Protein AF-A0A7S0KYW7-F1 (afdb_monomer_lite)

Foldseek 3Di:
DPDPVVVVVVVVVCCCVVVVVLQPDDPAAPPDDPQAAEDLWEAEDDDPPVCPVVCVVVTDPCLSDAPFDKHKDAACDPPDPNHRHIAIGGPDDDDPPDDGGDKYAYKDKDKAPPDDPPDAPQKDWPDWDQDPVRMIITIIGGRPRYTHNVSRHDDDD

pLDDT: mean 78.48, std 18.42, range [32.44, 94.56]

Organism: NCBI:txid221442

Sequence (157 aa):
ENTDSDLSCRAAVLDERIFGAMTASAKVPDGWPAGIKYTNQLLWDQVPADYQFLRARICDSSSVRRPKRLVIRRIKDRKHPCVGEHGLYAGEDIHKGVALLDYAGQVHVATGTDHDFSSSSYLLKLFSHEEEEGQELFVDIDAAQAGNEARFLNDYR

Secondary structure (DSSP, 8-state):
--SHHHHHHHHHHHHHHHHHHHGGG-PPPTTPPTTSEE-SS-EE----GGGTHHHHHH--GGGG---S-EEEEE---TTSTTTTSEEEEESS---TT-------SEEEEEEGGG--TTS-TTEEEEEEEE-TTSPEEEEEEE-SSEE-GGGG-----

InterPro domains:
  IPR046341 SET domain superfamily [G3DSA:2.170.270.10] (37-157)
  IPR046341 SET domain superfamily [SSF82199] (38-154)

Structure (mmCIF, N/CA/C/O backbone):
data_AF-A0A7S0KYW7-F1
#
_entry.id   AF-A0A7S0KYW7-F1
#
loop_
_atom_site.group_PDB
_atom_site.id
_atom_site.type_symbol
_atom_site.label_atom_id
_atom_site.label_alt_id
_atom_site.label_comp_id
_atom_site.label_asym_id
_atom_site.label_entity_id
_atom_site.label_seq_id
_atom_site.pdbx_PDB_ins_code
_atom_site.Cartn_x
_atom_site.Cartn_y
_atom_site.Cartn_z
_atom_site.occupancy
_atom_site.B_iso_or_equiv
_atom_site.auth_seq_id
_atom_site.auth_comp_id
_atom_site.auth_asym_id
_atom_site.auth_atom_id
_atom_site.pdbx_PDB_model_num
ATOM 1 N N . GLU A 1 1 ? 9.200 -13.445 -39.543 1.00 39.56 1 GLU A N 1
ATOM 2 C CA . GLU A 1 1 ? 9.067 -12.162 -38.821 1.00 39.56 1 GLU A CA 1
ATOM 3 C C . GLU A 1 1 ? 7.589 -11.784 -38.809 1.00 39.56 1 GLU A C 1
ATOM 5 O O . GLU A 1 1 ? 7.063 -11.595 -39.895 1.00 39.56 1 GLU A O 1
ATOM 10 N N . ASN A 1 2 ? 6.911 -11.850 -37.648 1.00 40.66 2 ASN A N 1
ATOM 11 C CA . ASN A 1 2 ? 5.568 -11.286 -37.321 1.00 40.66 2 ASN A CA 1
ATOM 12 C C . ASN A 1 2 ? 4.762 -12.077 -36.264 1.00 40.66 2 ASN A C 1
ATOM 14 O O . ASN A 1 2 ? 3.577 -11.818 -36.087 1.00 40.66 2 ASN A O 1
ATOM 18 N N . THR A 1 3 ? 5.352 -13.030 -35.537 1.00 38.69 3 THR A N 1
ATOM 19 C CA . THR A 1 3 ? 4.616 -13.793 -34.506 1.00 38.69 3 THR A CA 1
ATOM 20 C C . THR A 1 3 ? 4.717 -13.209 -33.094 1.00 38.69 3 THR A C 1
ATOM 22 O O . THR A 1 3 ? 3.775 -13.368 -32.325 1.00 38.69 3 THR A O 1
ATOM 25 N N . ASP A 1 4 ? 5.794 -12.492 -32.753 1.00 38.34 4 ASP A N 1
ATOM 26 C CA . ASP A 1 4 ? 5.976 -11.943 -31.393 1.00 38.34 4 ASP A CA 1
ATOM 27 C C . ASP A 1 4 ? 5.157 -10.675 -31.122 1.00 38.34 4 ASP A C 1
ATOM 29 O O . ASP A 1 4 ? 4.664 -10.470 -30.011 1.00 38.34 4 ASP A O 1
ATOM 33 N N . SER A 1 5 ? 4.941 -9.842 -32.143 1.00 41.97 5 SER A N 1
ATOM 34 C CA . SER A 1 5 ? 4.140 -8.620 -32.013 1.00 41.97 5 SER A CA 1
ATOM 35 C C . SER A 1 5 ? 2.659 -8.915 -31.755 1.00 41.97 5 SER A C 1
ATOM 37 O O . SER A 1 5 ? 2.019 -8.182 -31.003 1.00 41.97 5 SER A O 1
ATOM 39 N N . ASP A 1 6 ? 2.132 -10.009 -32.319 1.00 37.88 6 ASP A N 1
ATOM 40 C CA . ASP A 1 6 ? 0.723 -10.412 -32.194 1.00 37.88 6 ASP A CA 1
ATOM 41 C C . ASP A 1 6 ? 0.415 -11.111 -30.850 1.00 37.88 6 ASP A C 1
ATOM 43 O O . ASP A 1 6 ? -0.708 -11.070 -30.345 1.00 37.88 6 ASP A O 1
ATOM 47 N N . LEU A 1 7 ? 1.420 -11.731 -30.219 1.00 41.69 7 LEU A N 1
ATOM 48 C CA . LEU A 1 7 ? 1.289 -12.338 -28.887 1.00 41.69 7 LEU A CA 1
ATOM 49 C C . LEU A 1 7 ? 1.353 -11.290 -27.769 1.00 41.69 7 LEU A C 1
ATOM 51 O O . LEU A 1 7 ? 0.554 -11.351 -26.834 1.00 41.69 7 LEU A O 1
ATOM 55 N N . SER A 1 8 ? 2.246 -10.303 -27.894 1.00 40.66 8 SER A N 1
ATOM 56 C CA . SER A 1 8 ? 2.371 -9.188 -26.945 1.00 40.66 8 SER A CA 1
ATOM 57 C C . SER A 1 8 ? 1.094 -8.339 -26.883 1.00 40.66 8 SER A C 1
ATOM 59 O O . SER A 1 8 ? 0.556 -8.086 -25.802 1.00 40.66 8 SER A O 1
ATOM 61 N N . CYS A 1 9 ? 0.520 -7.985 -28.038 1.00 35.00 9 CYS A N 1
ATOM 62 C CA . CYS A 1 9 ? -0.713 -7.201 -28.071 1.00 35.00 9 CYS A CA 1
ATOM 63 C C . CYS A 1 9 ? -1.932 -8.000 -27.574 1.00 35.00 9 CYS A C 1
ATOM 65 O O . CYS A 1 9 ? -2.808 -7.440 -26.914 1.00 35.00 9 CYS A O 1
ATOM 67 N N . ARG A 1 10 ? -1.975 -9.320 -27.799 1.00 32.44 10 ARG A N 1
ATOM 68 C CA . ARG A 1 10 ? -3.024 -10.196 -27.251 1.00 32.44 10 ARG A CA 1
ATOM 69 C C . ARG A 1 10 ? -2.931 -10.360 -25.737 1.00 32.44 10 ARG A C 1
ATOM 71 O O . ARG A 1 10 ? -3.975 -10.361 -25.087 1.00 32.44 10 ARG A O 1
ATOM 78 N N . ALA A 1 11 ? -1.724 -10.455 -25.179 1.00 37.03 11 ALA A N 1
ATOM 79 C CA . ALA A 1 11 ? -1.512 -10.489 -23.734 1.00 37.03 11 ALA A CA 1
ATOM 80 C C . ALA A 1 11 ? -1.948 -9.171 -23.075 1.00 37.03 11 ALA A C 1
ATOM 82 O O . ALA A 1 11 ? -2.722 -9.210 -22.126 1.00 37.03 11 ALA A O 1
ATOM 83 N N . ALA A 1 12 ? -1.567 -8.020 -23.640 1.00 42.06 12 ALA A N 1
ATOM 84 C CA . ALA A 1 12 ? -1.947 -6.701 -23.123 1.00 42.06 12 ALA A CA 1
ATOM 85 C C . ALA A 1 12 ? -3.470 -6.449 -23.151 1.00 42.06 12 ALA A C 1
ATOM 87 O O . ALA A 1 12 ? -4.038 -5.916 -22.199 1.00 42.06 12 ALA A O 1
ATOM 88 N N . VAL A 1 13 ? -4.156 -6.872 -24.220 1.00 39.09 13 VAL A N 1
ATOM 89 C CA . VAL A 1 13 ? -5.617 -6.711 -24.363 1.00 39.09 13 VAL A CA 1
ATOM 90 C C . VAL A 1 13 ? -6.398 -7.671 -23.454 1.00 39.09 13 VAL A C 1
ATOM 92 O O . VAL A 1 13 ? -7.500 -7.340 -23.004 1.00 39.09 13 VAL A O 1
ATOM 95 N N . LEU A 1 14 ? -5.854 -8.861 -23.177 1.00 38.75 14 LEU A N 1
ATOM 96 C CA . LEU A 1 14 ? -6.411 -9.782 -22.183 1.00 38.75 14 LEU A CA 1
ATOM 97 C C . LEU A 1 14 ? -6.197 -9.254 -20.762 1.00 38.75 14 LEU A C 1
ATOM 99 O O . LEU A 1 14 ? -7.135 -9.320 -19.972 1.00 38.75 14 LEU A O 1
ATOM 103 N N . ASP A 1 15 ? -5.036 -8.659 -20.480 1.00 47.59 15 ASP A N 1
ATOM 104 C CA . ASP A 1 15 ? -4.735 -7.971 -19.223 1.00 47.59 15 ASP A CA 1
ATOM 105 C C . ASP A 1 15 ? -5.785 -6.890 -18.944 1.00 47.59 15 ASP A C 1
ATOM 107 O O . ASP A 1 15 ? -6.540 -6.996 -17.981 1.00 47.59 15 ASP A O 1
ATOM 111 N N . GLU A 1 16 ? -5.953 -5.904 -19.828 1.00 44.03 16 GLU A N 1
ATOM 112 C CA . GLU A 1 16 ? -6.889 -4.800 -19.576 1.00 44.03 16 GLU A CA 1
ATOM 113 C C . GLU A 1 16 ? -8.344 -5.252 -19.400 1.00 44.03 16 GLU A C 1
ATOM 115 O O . GLU A 1 16 ? -9.074 -4.688 -18.583 1.00 44.03 16 GLU A O 1
ATOM 120 N N . ARG A 1 17 ? -8.794 -6.279 -20.133 1.00 41.41 17 ARG A N 1
ATOM 121 C CA . ARG A 1 17 ? -10.175 -6.782 -20.024 1.00 41.41 17 ARG A CA 1
ATOM 122 C C . ARG A 1 17 ? -10.396 -7.647 -18.788 1.00 41.41 17 ARG A C 1
ATOM 124 O O . ARG A 1 17 ? -11.474 -7.576 -18.201 1.00 41.41 17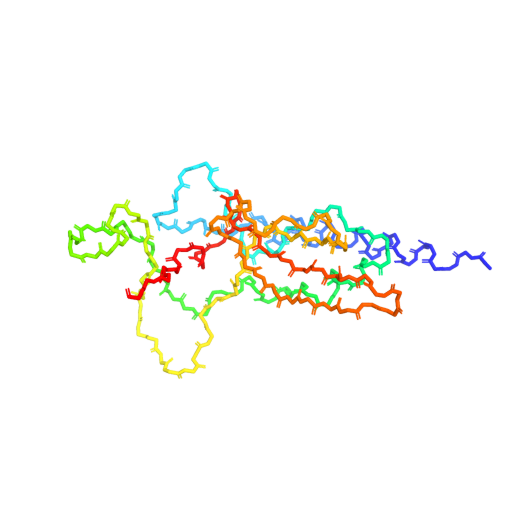 ARG A O 1
ATOM 131 N N . ILE A 1 18 ? -9.411 -8.445 -18.380 1.00 43.38 18 ILE A N 1
ATOM 132 C CA . ILE A 1 18 ? -9.497 -9.288 -17.181 1.00 43.38 18 ILE A CA 1
ATOM 133 C C . ILE A 1 18 ? -9.322 -8.422 -15.925 1.00 43.38 18 ILE A C 1
ATOM 135 O O . ILE A 1 18 ? -10.138 -8.514 -15.006 1.00 43.38 18 ILE A O 1
ATOM 139 N N . PHE A 1 19 ? -8.354 -7.501 -15.916 1.00 41.38 19 PHE A N 1
ATOM 140 C CA . PHE A 1 19 ? -8.167 -6.523 -14.841 1.00 41.38 19 PHE A CA 1
ATOM 141 C C . PHE A 1 19 ? -9.329 -5.519 -14.775 1.00 41.38 19 PHE A C 1
ATOM 143 O O . PHE A 1 19 ? -9.865 -5.261 -13.696 1.00 41.38 19 PHE A O 1
ATOM 150 N N . GLY A 1 20 ? -9.830 -5.036 -15.914 1.00 39.81 20 GLY A N 1
ATOM 151 C CA . GLY A 1 20 ? -11.014 -4.171 -15.992 1.00 39.81 20 GLY A CA 1
ATOM 152 C C . GLY A 1 20 ? -12.314 -4.843 -15.527 1.00 39.81 20 GLY A C 1
ATOM 153 O O . GLY A 1 20 ? -13.190 -4.175 -14.983 1.00 39.81 20 GLY A O 1
ATOM 154 N N . ALA A 1 21 ? -12.440 -6.166 -15.672 1.00 39.00 21 ALA A N 1
ATOM 155 C CA . ALA A 1 21 ? -13.595 -6.918 -15.175 1.00 39.00 21 ALA A CA 1
ATOM 156 C C . ALA A 1 21 ? -13.469 -7.296 -13.685 1.00 39.00 21 ALA A C 1
ATOM 158 O O . ALA A 1 21 ? -14.471 -7.311 -12.971 1.00 39.00 21 ALA A O 1
ATOM 159 N N . MET A 1 22 ? -12.255 -7.568 -13.185 1.00 43.62 22 MET A N 1
ATOM 160 C CA . MET A 1 22 ? -12.017 -7.912 -11.772 1.00 43.62 22 MET A CA 1
ATOM 161 C C . MET A 1 22 ? -11.960 -6.701 -10.828 1.00 43.62 22 MET A C 1
ATOM 163 O O . MET A 1 22 ? -12.167 -6.851 -9.624 1.00 43.62 22 MET A O 1
ATOM 167 N N . THR A 1 23 ? -11.746 -5.494 -11.355 1.00 45.91 23 THR A N 1
ATOM 168 C CA . THR A 1 23 ? -11.804 -4.229 -10.594 1.00 45.91 23 THR A CA 1
ATOM 169 C C . THR A 1 23 ? -13.225 -3.826 -10.175 1.00 45.91 23 THR A C 1
ATOM 171 O O . THR A 1 23 ? -13.390 -2.969 -9.308 1.00 45.91 23 THR A O 1
ATOM 174 N N . ALA A 1 24 ? -14.266 -4.447 -10.739 1.00 45.81 24 ALA A N 1
ATOM 175 C CA . ALA A 1 24 ? -15.615 -3.882 -10.745 1.00 45.81 24 ALA A CA 1
ATOM 176 C C . ALA A 1 24 ? -16.426 -3.979 -9.433 1.00 45.81 24 ALA A C 1
ATOM 178 O O . ALA A 1 24 ? -17.515 -3.412 -9.382 1.00 45.81 24 ALA A O 1
ATOM 179 N N . SER A 1 25 ? -15.972 -4.648 -8.361 1.00 52.53 25 SER A N 1
ATOM 180 C CA . SER A 1 25 ? -16.781 -4.689 -7.123 1.00 52.53 25 SER A CA 1
ATOM 181 C C . SER A 1 25 ? -16.011 -5.007 -5.834 1.00 52.53 25 SER A C 1
ATOM 183 O O . SER A 1 25 ? -16.485 -5.772 -4.988 1.00 52.53 25 SER A O 1
ATOM 185 N N . ALA A 1 26 ? -14.836 -4.416 -5.618 1.00 63.84 26 ALA A N 1
ATOM 186 C CA . ALA A 1 26 ? -14.261 -4.453 -4.276 1.00 63.84 26 ALA A CA 1
ATOM 187 C C . ALA A 1 26 ? -15.009 -3.439 -3.391 1.00 63.84 26 ALA A C 1
ATOM 189 O O . ALA A 1 26 ? -14.875 -2.229 -3.571 1.00 63.84 26 ALA A O 1
ATOM 190 N N . LYS A 1 27 ? -15.830 -3.925 -2.447 1.00 77.81 27 LYS A N 1
ATOM 191 C CA . LYS A 1 27 ? -16.548 -3.056 -1.502 1.00 77.81 27 LYS A CA 1
ATOM 192 C C . LYS A 1 27 ? -15.532 -2.201 -0.739 1.00 77.81 27 LYS A C 1
ATOM 194 O O . LYS A 1 27 ? -14.654 -2.743 -0.058 1.00 77.81 27 LYS A O 1
ATOM 199 N N . VAL A 1 28 ? -15.675 -0.881 -0.853 1.00 86.50 28 VAL A N 1
ATOM 200 C CA . VAL A 1 28 ? -14.854 0.077 -0.107 1.00 86.50 28 VAL A CA 1
ATOM 201 C C . VAL A 1 28 ? -15.044 -0.184 1.395 1.00 86.50 28 VAL A C 1
ATOM 203 O O . VAL A 1 28 ? -16.190 -0.318 1.837 1.00 86.50 28 VAL A O 1
ATOM 206 N N . PRO A 1 29 ? -13.960 -0.322 2.177 1.00 88.00 29 PRO A N 1
ATOM 207 C CA . PRO A 1 29 ? -14.052 -0.569 3.610 1.00 88.00 29 PRO A CA 1
ATOM 208 C C . PRO A 1 29 ? -14.682 0.608 4.359 1.00 88.00 29 PRO A C 1
ATOM 210 O O . PRO A 1 29 ? -14.517 1.770 3.984 1.00 88.00 29 PRO A O 1
ATOM 213 N N . ASP A 1 30 ? -15.342 0.310 5.475 1.00 88.75 30 ASP A N 1
ATOM 214 C CA . ASP A 1 30 ? -15.813 1.350 6.385 1.00 88.75 30 ASP A CA 1
ATOM 215 C C . ASP A 1 30 ? -14.614 2.122 6.963 1.00 88.75 30 ASP A C 1
ATOM 217 O O . ASP A 1 30 ? -13.593 1.535 7.329 1.00 88.75 30 ASP A O 1
ATOM 221 N N . GLY A 1 31 ? -14.739 3.448 7.054 1.00 88.38 31 GLY A N 1
ATOM 222 C CA . GLY A 1 31 ? -13.658 4.321 7.524 1.00 88.38 31 GLY A CA 1
ATOM 223 C C . GLY A 1 31 ? -12.627 4.693 6.453 1.00 88.38 31 GLY A C 1
ATOM 224 O O . GLY A 1 31 ? -11.655 5.374 6.776 1.00 88.38 31 GLY A O 1
ATOM 225 N N . TRP A 1 32 ? -12.836 4.293 5.194 1.00 92.56 32 TRP A N 1
ATOM 226 C CA . TRP A 1 32 ? -12.016 4.756 4.078 1.00 92.56 32 TRP A CA 1
ATOM 227 C C . TRP A 1 32 ? -12.177 6.277 3.858 1.00 92.56 32 TRP A C 1
ATOM 229 O O . TRP A 1 32 ? -13.309 6.771 3.816 1.00 92.56 32 TRP A O 1
ATOM 239 N N . PRO A 1 33 ? -11.080 7.042 3.722 1.00 90.69 33 PRO A N 1
ATOM 240 C CA . PRO A 1 33 ? -11.126 8.486 3.518 1.00 90.69 33 PRO A CA 1
ATOM 241 C C . PRO A 1 33 ? -11.700 8.865 2.147 1.00 90.69 33 PRO A C 1
ATOM 243 O O . PRO A 1 33 ? -11.472 8.198 1.138 1.00 90.69 33 PRO A O 1
ATOM 246 N N . ALA A 1 34 ? -12.419 9.987 2.105 1.00 89.75 34 ALA A N 1
ATOM 247 C CA . ALA A 1 34 ? -12.898 10.559 0.852 1.00 89.75 34 ALA A CA 1
ATOM 248 C C . ALA A 1 34 ? -11.726 11.058 -0.012 1.00 89.75 34 ALA A C 1
ATOM 250 O O . ALA A 1 34 ? -10.735 11.562 0.511 1.00 89.75 34 ALA A O 1
ATOM 251 N N . GLY A 1 35 ? -11.862 10.947 -1.335 1.00 89.25 35 GLY A N 1
ATOM 252 C CA . GLY A 1 35 ? -10.880 11.456 -2.300 1.00 89.25 35 GLY A CA 1
ATOM 253 C C . GLY A 1 35 ? -9.722 10.510 -2.628 1.00 89.25 35 GLY A C 1
ATOM 254 O O . GLY A 1 35 ? -8.992 10.791 -3.568 1.00 89.25 35 GLY A O 1
ATOM 255 N N . ILE A 1 36 ? -9.584 9.380 -1.927 1.00 91.88 36 ILE A N 1
ATOM 256 C CA . ILE A 1 36 ? -8.572 8.355 -2.228 1.00 91.88 36 ILE A CA 1
ATOM 257 C C . ILE A 1 36 ? -9.259 7.171 -2.907 1.00 91.88 36 ILE A C 1
ATOM 259 O O . ILE A 1 36 ? -10.268 6.657 -2.412 1.00 91.88 36 ILE A O 1
ATOM 263 N N . LYS A 1 37 ? -8.717 6.704 -4.034 1.00 92.75 37 LYS A N 1
ATOM 264 C CA . LYS A 1 37 ? -9.270 5.559 -4.763 1.00 92.75 37 LYS A CA 1
ATOM 265 C C . LYS A 1 37 ? -8.968 4.259 -4.018 1.00 92.75 37 LYS A C 1
ATOM 267 O O . LYS A 1 37 ? -7.818 3.930 -3.754 1.00 92.75 37 LYS A O 1
ATOM 272 N N . TYR A 1 38 ? -10.003 3.485 -3.723 1.00 90.94 38 TYR A N 1
ATOM 273 C CA . TYR A 1 38 ? -9.820 2.148 -3.173 1.00 90.94 38 TYR A CA 1
ATOM 274 C C . TYR A 1 38 ? -9.452 1.138 -4.276 1.00 90.94 38 TYR A C 1
ATOM 276 O O . TYR A 1 38 ? -10.124 1.083 -5.307 1.00 90.94 38 TYR A O 1
ATOM 284 N N . THR A 1 39 ? -8.412 0.328 -4.066 1.00 87.69 39 THR A N 1
ATOM 285 C CA . THR A 1 39 ? -7.992 -0.773 -4.953 1.00 87.69 39 THR A CA 1
ATOM 286 C C . THR A 1 39 ? -7.205 -1.829 -4.175 1.00 87.69 39 THR A C 1
ATOM 288 O O . THR A 1 39 ? -6.352 -1.472 -3.378 1.00 87.69 39 THR A O 1
ATOM 291 N N . ASN A 1 40 ? -7.442 -3.122 -4.432 1.00 86.06 40 ASN A N 1
ATOM 292 C CA . ASN A 1 40 ? -6.582 -4.228 -3.955 1.00 86.06 40 ASN A CA 1
ATOM 293 C C . ASN A 1 40 ? -5.606 -4.725 -5.025 1.00 86.06 40 ASN A C 1
ATOM 295 O O . ASN A 1 40 ? -5.030 -5.799 -4.899 1.00 86.06 40 ASN A O 1
ATOM 299 N N . GLN A 1 41 ? -5.491 -3.985 -6.119 1.00 85.00 41 GLN A N 1
ATOM 300 C CA . GLN A 1 41 ? -4.626 -4.321 -7.234 1.00 85.00 41 GLN A CA 1
ATOM 301 C C . GLN A 1 41 ? -3.570 -3.245 -7.401 1.00 85.00 41 GLN A C 1
ATOM 303 O O . GLN A 1 41 ? -3.821 -2.066 -7.128 1.00 85.00 41 GLN A O 1
ATOM 308 N N . LEU A 1 42 ? -2.420 -3.682 -7.900 1.00 88.12 42 LEU A N 1
ATOM 309 C CA . LEU A 1 42 ? -1.361 -2.814 -8.376 1.00 88.12 42 LEU A CA 1
ATOM 310 C C . LEU A 1 42 ? -1.838 -2.054 -9.615 1.00 88.12 42 LEU A C 1
ATOM 312 O O . LEU A 1 42 ? -2.330 -2.651 -10.574 1.00 88.12 42 LEU A O 1
ATOM 316 N N . LEU A 1 43 ? -1.710 -0.733 -9.578 1.00 88.19 43 LEU A N 1
ATOM 317 C CA . LEU A 1 43 ? -2.049 0.155 -10.681 1.00 88.19 43 LEU A CA 1
ATOM 318 C C . LEU A 1 43 ? -0.758 0.555 -11.380 1.00 88.19 43 LEU A C 1
ATOM 320 O O . LEU A 1 43 ? 0.026 1.317 -10.837 1.00 88.19 43 LEU A O 1
ATOM 324 N N . TRP A 1 44 ? -0.519 0.026 -12.569 1.00 87.31 44 TRP A N 1
ATOM 325 C CA . TRP A 1 44 ? 0.732 0.269 -13.276 1.00 87.31 44 TRP A CA 1
ATOM 326 C C . TRP A 1 44 ? 0.669 1.543 -14.109 1.00 87.31 44 TRP A C 1
ATOM 328 O O . TRP A 1 44 ? -0.205 1.667 -14.971 1.00 87.31 44 TRP A O 1
ATOM 338 N N . ASP A 1 45 ? 1.641 2.430 -13.909 1.00 81.25 45 ASP A N 1
ATOM 339 C CA . ASP A 1 45 ? 1.873 3.572 -14.791 1.00 81.25 45 ASP A CA 1
ATOM 340 C C . ASP A 1 45 ? 2.585 3.137 -16.086 1.00 81.25 45 ASP A C 1
ATOM 342 O O . ASP A 1 45 ? 2.658 1.945 -16.425 1.00 81.25 45 ASP A O 1
ATOM 346 N N . GLN A 1 46 ? 3.085 4.106 -16.856 1.00 81.06 46 GLN A N 1
ATOM 347 C CA . GLN A 1 46 ? 3.949 3.816 -17.994 1.00 81.06 46 GLN A CA 1
ATOM 348 C C . GLN A 1 46 ? 5.230 3.142 -17.499 1.00 81.06 46 GLN A C 1
ATOM 350 O O . GLN A 1 46 ? 6.016 3.731 -16.767 1.00 81.06 46 GLN A O 1
ATOM 355 N N . VAL A 1 47 ? 5.410 1.888 -17.906 1.00 83.25 47 VAL A N 1
ATOM 356 C CA . VAL A 1 47 ? 6.611 1.100 -17.626 1.00 83.25 47 VAL A CA 1
ATOM 357 C C . VAL A 1 47 ? 7.487 1.140 -18.879 1.00 83.25 47 VAL A C 1
ATOM 359 O O . VAL A 1 47 ? 6.946 0.907 -19.970 1.00 83.25 47 VAL A O 1
ATOM 362 N N . PRO A 1 48 ? 8.802 1.414 -18.769 1.00 84.56 48 PRO A N 1
ATOM 363 C CA . PRO A 1 48 ? 9.696 1.352 -19.920 1.00 84.56 48 PRO A CA 1
ATOM 364 C C . PRO A 1 48 ? 9.630 -0.021 -20.603 1.00 84.56 48 PRO A C 1
ATOM 366 O O . PRO A 1 48 ? 9.356 -1.035 -19.956 1.00 84.56 48 PRO A O 1
ATOM 369 N N . ALA A 1 49 ? 9.845 -0.051 -21.921 1.00 84.81 49 ALA A N 1
ATOM 370 C CA . ALA A 1 49 ? 9.626 -1.243 -22.745 1.00 84.81 49 ALA A CA 1
ATOM 371 C C . ALA A 1 49 ? 10.377 -2.475 -22.214 1.00 84.81 49 ALA A C 1
ATOM 373 O O . ALA A 1 49 ? 9.794 -3.557 -22.116 1.00 84.81 49 ALA A O 1
ATOM 374 N N . ASP A 1 50 ? 11.618 -2.272 -21.778 1.00 86.56 50 ASP A N 1
ATOM 375 C CA . ASP A 1 50 ? 12.503 -3.335 -21.306 1.00 86.56 50 ASP A CA 1
ATOM 376 C C . ASP A 1 50 ? 12.035 -3.959 -19.981 1.00 86.56 50 ASP A C 1
ATOM 378 O O . ASP A 1 50 ? 12.351 -5.112 -19.698 1.00 86.56 50 ASP A O 1
ATOM 382 N N . TYR A 1 51 ? 11.180 -3.267 -19.217 1.00 86.50 51 TYR A N 1
ATOM 383 C CA . TYR A 1 51 ? 10.659 -3.734 -17.926 1.00 86.50 51 TYR A CA 1
ATOM 384 C C . TYR A 1 51 ? 9.189 -4.148 -17.954 1.00 86.50 51 TYR A C 1
ATOM 386 O O . TYR A 1 51 ? 8.608 -4.447 -16.907 1.00 86.50 51 TYR A O 1
ATOM 394 N N . GLN A 1 52 ? 8.552 -4.223 -19.126 1.00 84.69 52 GLN A N 1
ATOM 395 C CA . GLN A 1 52 ? 7.144 -4.633 -19.210 1.00 84.69 52 GLN A CA 1
ATOM 396 C C . GLN A 1 52 ? 6.891 -6.033 -18.629 1.00 84.69 52 GLN A C 1
ATOM 398 O O . GLN A 1 52 ? 5.801 -6.299 -18.117 1.00 84.69 52 GLN A O 1
ATOM 403 N N . PHE A 1 53 ? 7.901 -6.911 -18.628 1.00 84.50 53 PHE A N 1
ATOM 404 C CA . PHE A 1 53 ? 7.814 -8.247 -18.031 1.00 84.50 53 PHE A CA 1
ATOM 405 C C . PHE A 1 53 ? 7.515 -8.225 -16.521 1.00 84.50 53 PHE A C 1
ATOM 407 O O . PHE A 1 53 ? 6.977 -9.203 -15.994 1.00 84.50 53 PHE A O 1
ATOM 414 N N . LEU A 1 54 ? 7.822 -7.124 -15.820 1.00 84.75 54 LEU A N 1
ATOM 415 C CA . LEU A 1 54 ? 7.538 -6.968 -14.392 1.00 84.75 54 LEU A CA 1
ATOM 416 C C . LEU A 1 54 ? 6.041 -7.051 -14.096 1.00 84.75 54 LEU A C 1
ATOM 418 O O . LEU A 1 54 ? 5.657 -7.616 -13.071 1.00 84.75 54 LEU A O 1
ATOM 422 N N . ARG A 1 55 ? 5.186 -6.584 -15.015 1.00 82.06 55 ARG A N 1
ATOM 423 C CA . ARG A 1 55 ? 3.726 -6.660 -14.861 1.00 82.06 55 ARG A CA 1
ATOM 424 C C . ARG A 1 55 ? 3.258 -8.097 -14.655 1.00 82.06 55 ARG A C 1
ATOM 426 O O . ARG A 1 55 ? 2.522 -8.373 -13.714 1.00 82.06 55 ARG A O 1
ATOM 433 N N . ALA A 1 56 ? 3.770 -9.027 -15.457 1.00 76.81 56 ALA A N 1
ATOM 434 C CA . ALA A 1 56 ? 3.413 -10.442 -15.368 1.00 76.81 56 ALA A CA 1
ATOM 435 C C . ALA A 1 56 ? 3.988 -11.148 -14.126 1.00 76.81 56 ALA A C 1
ATOM 437 O O . ALA A 1 56 ? 3.495 -12.202 -13.733 1.00 76.81 56 ALA A O 1
ATOM 438 N N . ARG A 1 57 ? 5.056 -10.607 -13.526 1.00 78.38 57 ARG A N 1
ATOM 439 C CA . ARG A 1 57 ? 5.748 -11.217 -12.378 1.00 78.38 57 ARG A CA 1
ATOM 440 C C . ARG A 1 57 ? 5.249 -10.715 -11.031 1.00 78.38 57 ARG A C 1
ATOM 442 O O . ARG A 1 57 ? 5.280 -11.475 -10.070 1.00 78.38 57 ARG A O 1
ATOM 449 N N . ILE A 1 58 ? 4.837 -9.453 -10.965 1.00 76.31 58 ILE A N 1
ATOM 450 C CA . ILE A 1 58 ? 4.486 -8.769 -9.714 1.00 76.31 58 ILE A CA 1
ATOM 451 C C . ILE A 1 58 ? 2.962 -8.692 -9.544 1.00 76.31 58 ILE A C 1
ATOM 453 O O . ILE A 1 58 ? 2.466 -8.523 -8.433 1.00 76.31 58 ILE A O 1
ATOM 457 N N . CYS A 1 59 ? 2.188 -8.870 -10.617 1.00 67.62 59 CYS A N 1
ATOM 458 C CA . CYS A 1 59 ? 0.739 -8.908 -10.507 1.00 67.62 59 CYS A CA 1
ATOM 459 C C . CYS A 1 59 ? 0.241 -10.303 -10.105 1.00 67.62 59 CYS A C 1
ATOM 461 O O . CYS A 1 59 ? 0.198 -11.219 -10.925 1.00 67.62 59 CYS A O 1
ATOM 463 N N . ASP A 1 60 ? -0.178 -10.459 -8.847 1.00 63.69 60 ASP A N 1
ATOM 464 C CA . ASP A 1 60 ? -0.942 -11.627 -8.415 1.00 63.69 60 ASP A CA 1
ATOM 465 C C . ASP A 1 60 ? -2.445 -11.312 -8.402 1.00 63.69 60 ASP A C 1
ATOM 467 O O . ASP A 1 60 ? -2.952 -10.489 -7.639 1.00 63.69 60 ASP A O 1
ATOM 471 N N . SER A 1 61 ? -3.196 -12.027 -9.240 1.00 57.59 61 SER A N 1
ATOM 472 C CA . SER A 1 61 ? -4.666 -11.991 -9.244 1.00 57.59 61 SER A CA 1
ATOM 473 C C . SER A 1 61 ? -5.287 -12.385 -7.890 1.00 57.59 61 SER A C 1
ATOM 475 O O . SER A 1 61 ? -6.435 -12.036 -7.599 1.00 57.59 61 SER A O 1
ATOM 477 N N . SER A 1 62 ? -4.540 -13.101 -7.044 1.00 58.88 62 SER A N 1
ATOM 478 C CA . SER A 1 62 ? -4.950 -13.521 -5.709 1.00 58.88 62 SER A CA 1
ATOM 479 C C . SER A 1 62 ? -4.819 -12.426 -4.642 1.00 58.88 62 SER A C 1
ATOM 481 O O . SER A 1 62 ? -5.524 -12.523 -3.637 1.00 58.88 62 SER A O 1
ATOM 483 N N . SER A 1 63 ? 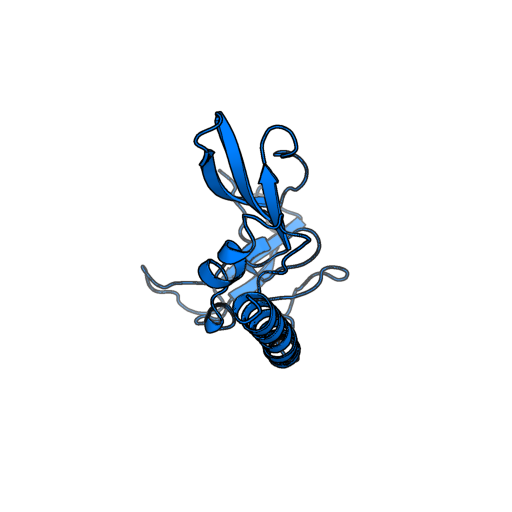-4.074 -11.337 -4.894 1.00 59.16 63 SER A N 1
ATOM 484 C CA . SER A 1 63 ? -3.948 -10.165 -3.997 1.00 59.16 63 SER A CA 1
ATOM 485 C C . SER A 1 63 ? -5.281 -9.462 -3.705 1.00 59.16 63 SER A C 1
ATOM 487 O O . SER A 1 63 ? -5.418 -8.698 -2.753 1.00 59.16 63 SER A O 1
ATOM 489 N N . VAL A 1 64 ? -6.324 -9.774 -4.479 1.00 59.94 64 VAL A N 1
ATOM 490 C CA . VAL A 1 64 ? -7.709 -9.345 -4.227 1.00 59.94 64 VAL A CA 1
ATOM 491 C C . VAL A 1 64 ? -8.303 -10.019 -2.974 1.00 59.94 64 VAL A C 1
ATOM 493 O O . VAL A 1 64 ? -9.307 -9.550 -2.425 1.00 59.94 64 VAL A O 1
ATOM 496 N N . ARG A 1 65 ? -7.723 -11.130 -2.504 1.00 64.31 65 ARG A N 1
ATOM 497 C CA . ARG A 1 65 ? -8.242 -11.900 -1.370 1.00 64.31 65 ARG A CA 1
ATOM 498 C C . ARG A 1 65 ? -7.963 -11.165 -0.065 1.00 64.31 65 ARG A C 1
ATOM 500 O O . ARG A 1 65 ? -6.822 -10.905 0.289 1.00 64.31 65 ARG A O 1
ATOM 507 N N . ARG A 1 66 ? -9.029 -10.922 0.700 1.00 69.75 66 ARG A N 1
ATOM 508 C CA . ARG A 1 66 ? -8.947 -10.462 2.090 1.00 69.75 66 ARG A CA 1
ATOM 509 C C . ARG A 1 66 ? -9.110 -11.663 3.018 1.00 69.75 66 ARG A C 1
ATOM 511 O O . ARG A 1 66 ? -10.246 -12.051 3.295 1.00 69.75 66 ARG A O 1
ATOM 518 N N . PRO A 1 67 ? -8.018 -12.295 3.480 1.00 68.19 67 PRO A N 1
ATOM 519 C CA . PRO A 1 67 ? -8.121 -13.476 4.331 1.00 68.19 67 PRO A CA 1
ATOM 520 C C . PRO A 1 67 ? -8.652 -13.143 5.728 1.00 68.19 67 PRO A C 1
ATOM 522 O O . PRO A 1 67 ? -9.109 -14.053 6.424 1.00 68.19 67 PRO A O 1
ATOM 525 N N . LYS A 1 68 ? -8.562 -11.871 6.148 1.00 80.38 68 LYS A N 1
ATOM 526 C CA . LYS A 1 68 ? -8.909 -11.415 7.494 1.00 80.38 68 LYS A CA 1
ATOM 527 C C . LYS A 1 68 ? -9.713 -10.126 7.512 1.00 80.38 68 LYS A C 1
ATOM 529 O O . LYS A 1 68 ? -9.575 -9.264 6.644 1.00 80.38 68 LYS A O 1
ATOM 534 N N . ARG A 1 69 ? -10.550 -9.988 8.541 1.00 84.94 69 ARG A N 1
ATOM 535 C CA . ARG A 1 69 ? -11.317 -8.766 8.803 1.00 84.94 69 ARG A CA 1
ATOM 536 C C . ARG A 1 69 ? -10.431 -7.728 9.481 1.00 84.94 69 ARG A C 1
ATOM 538 O O . ARG A 1 69 ? -10.002 -7.911 10.618 1.00 84.94 69 ARG A O 1
ATOM 545 N N . LEU A 1 70 ? -10.218 -6.612 8.795 1.00 90.38 70 LEU A N 1
ATOM 546 C CA . LEU A 1 70 ? -9.495 -5.447 9.297 1.00 90.38 70 LEU A CA 1
ATOM 547 C C . LEU A 1 70 ? -10.436 -4.241 9.330 1.00 90.38 70 LEU A C 1
ATOM 549 O O . LEU A 1 70 ? -11.394 -4.167 8.559 1.00 90.38 70 LEU A O 1
ATOM 553 N N . VAL A 1 71 ? -10.197 -3.316 10.256 1.00 92.81 71 VAL A N 1
ATOM 554 C CA . VAL A 1 71 ? -11.049 -2.145 10.485 1.00 92.81 71 VAL A CA 1
ATOM 555 C C . VAL A 1 71 ? -10.191 -0.893 10.491 1.00 92.81 71 VAL A C 1
ATOM 557 O O . VAL A 1 71 ? -9.234 -0.796 11.258 1.00 92.81 71 VAL A O 1
ATOM 560 N N . ILE A 1 72 ? -10.570 0.091 9.680 1.00 94.38 72 ILE A N 1
ATOM 561 C CA . ILE A 1 72 ? -9.922 1.401 9.663 1.00 94.38 72 ILE A CA 1
ATOM 562 C C . ILE A 1 72 ? -10.592 2.278 10.718 1.00 94.38 72 ILE A C 1
ATOM 564 O O . ILE A 1 72 ? -11.820 2.396 10.764 1.00 94.38 72 ILE A O 1
ATOM 568 N N . ARG A 1 73 ? -9.800 2.897 11.595 1.00 94.19 73 ARG A N 1
ATOM 569 C CA . ARG A 1 73 ? -10.315 3.817 12.618 1.00 94.19 73 ARG A CA 1
ATOM 570 C C . ARG A 1 73 ? -9.414 5.024 12.759 1.00 94.19 73 ARG A C 1
ATOM 572 O O . ARG A 1 73 ? -8.198 4.915 12.663 1.00 94.19 73 ARG A O 1
ATOM 579 N N . ARG A 1 74 ? -10.014 6.172 13.065 1.00 93.88 74 ARG A N 1
ATOM 580 C CA . ARG A 1 74 ? -9.254 7.367 13.423 1.00 93.88 74 ARG A CA 1
ATOM 581 C C . ARG A 1 74 ? -8.659 7.219 14.820 1.00 93.88 74 ARG A C 1
ATOM 583 O O . ARG A 1 74 ? -9.378 6.876 15.763 1.00 93.88 74 ARG A O 1
ATOM 590 N N . ILE A 1 75 ? -7.374 7.511 14.952 1.00 94.12 75 ILE A N 1
ATOM 591 C CA . ILE A 1 75 ? -6.628 7.414 16.203 1.00 94.12 75 ILE A CA 1
ATOM 592 C C . ILE A 1 75 ? -6.987 8.619 17.071 1.00 94.12 75 ILE A C 1
ATOM 594 O O . ILE A 1 75 ? -6.757 9.767 16.695 1.00 94.12 75 ILE A O 1
ATOM 598 N N . LYS A 1 76 ? -7.596 8.357 18.231 1.00 94.56 76 LYS A N 1
ATOM 599 C CA . LYS A 1 76 ? -8.061 9.395 19.170 1.00 94.56 76 LYS A CA 1
ATOM 600 C C . LYS A 1 76 ? -7.212 9.502 20.432 1.00 94.56 76 LYS A C 1
ATOM 602 O O . LYS A 1 76 ? -7.345 10.479 21.164 1.00 94.56 76 LYS A O 1
ATOM 607 N N . ASP A 1 77 ? -6.390 8.493 20.711 1.00 93.75 77 ASP A N 1
ATOM 608 C CA . ASP A 1 77 ? -5.529 8.511 21.886 1.00 93.75 77 ASP A CA 1
ATOM 609 C C . ASP A 1 77 ? -4.459 9.589 21.714 1.00 93.75 77 ASP A C 1
ATOM 611 O O . ASP A 1 77 ? -3.648 9.536 20.796 1.00 93.75 77 ASP A O 1
ATOM 615 N N . ARG A 1 78 ? -4.461 10.567 22.620 1.00 94.56 78 ARG A N 1
ATOM 616 C CA . ARG A 1 78 ? -3.527 11.697 22.609 1.00 94.56 78 ARG A CA 1
ATOM 617 C C . ARG A 1 78 ? -2.089 11.290 22.915 1.00 94.56 78 ARG A C 1
ATOM 619 O O . ARG A 1 78 ? -1.194 12.093 22.687 1.00 94.56 78 ARG A O 1
ATOM 626 N N . LYS A 1 79 ? -1.874 10.096 23.471 1.00 92.19 79 LYS A N 1
ATOM 627 C CA . LYS A 1 79 ? -0.537 9.539 23.710 1.00 92.19 79 LYS A CA 1
ATOM 628 C C . LYS A 1 79 ? 0.025 8.820 22.487 1.00 92.19 79 LYS A C 1
ATOM 630 O O . LYS A 1 79 ? 1.218 8.543 22.458 1.00 92.19 79 LYS A O 1
ATOM 635 N N . HIS A 1 80 ? -0.817 8.499 21.508 1.00 88.81 80 HIS A N 1
ATOM 636 C CA . HIS A 1 80 ? -0.381 7.834 20.292 1.00 88.81 80 HIS A CA 1
ATOM 637 C C . HIS A 1 80 ? 0.313 8.851 19.369 1.00 88.81 80 HIS A C 1
ATOM 639 O O . HIS A 1 80 ? -0.254 9.920 19.138 1.00 88.81 80 HIS A O 1
ATOM 645 N N . PRO A 1 81 ? 1.495 8.548 18.803 1.00 90.38 81 PRO A N 1
ATOM 646 C CA . PRO A 1 81 ? 2.221 9.497 17.949 1.00 90.38 81 PRO A CA 1
ATOM 647 C C . PRO A 1 81 ? 1.436 9.875 16.685 1.00 90.38 81 PRO A C 1
ATOM 649 O O . PRO A 1 81 ? 1.371 11.045 16.334 1.00 90.38 81 PRO A O 1
ATOM 652 N N . CYS A 1 82 ? 0.733 8.920 16.073 1.00 90.69 82 CYS A N 1
ATOM 653 C CA . CYS A 1 82 ? -0.170 9.150 14.932 1.00 90.69 82 CYS A CA 1
ATOM 654 C C . CYS A 1 82 ? -1.576 9.661 15.329 1.00 90.69 82 CYS A C 1
ATOM 656 O O . CYS A 1 82 ? -2.581 9.297 14.712 1.00 90.69 82 CYS A O 1
ATOM 658 N N . VAL A 1 83 ? -1.711 10.432 16.416 1.00 93.31 83 VAL A N 1
ATOM 659 C CA . VAL A 1 83 ? -3.023 10.957 16.837 1.00 93.31 83 VAL A CA 1
ATOM 660 C C . VAL A 1 83 ? -3.647 11.814 15.733 1.00 93.31 83 VAL A C 1
ATOM 662 O O . VAL A 1 83 ? -3.016 12.688 15.151 1.00 93.31 83 VAL A O 1
ATOM 665 N N . GLY A 1 84 ? -4.930 11.585 15.458 1.00 91.94 84 GLY A N 1
ATOM 666 C CA . GLY A 1 84 ? -5.667 12.296 14.419 1.00 91.94 84 GLY A CA 1
ATOM 667 C C . GLY A 1 84 ? -5.554 11.676 13.026 1.00 91.94 84 GLY A C 1
ATOM 668 O O . GLY A 1 84 ? -6.383 12.026 12.183 1.00 91.94 84 GLY A O 1
ATOM 669 N N . GLU A 1 85 ? -4.639 10.736 12.801 1.00 92.31 85 GLU A N 1
ATOM 670 C CA . GLU A 1 85 ? -4.541 9.955 11.565 1.00 92.31 85 GLU A CA 1
ATOM 671 C C . GLU A 1 85 ? -5.464 8.728 11.596 1.00 92.31 85 GLU A C 1
ATOM 673 O O . GLU A 1 85 ? -6.171 8.472 12.578 1.00 92.31 85 GLU A O 1
ATOM 678 N N . HIS A 1 86 ? -5.504 7.980 10.495 1.00 93.94 86 HIS A N 1
ATOM 679 C CA . HIS A 1 86 ? -6.196 6.694 10.433 1.00 93.94 86 HIS A CA 1
ATOM 680 C C . HIS A 1 86 ? -5.212 5.568 10.758 1.00 93.94 86 HIS A C 1
ATOM 682 O O . HIS A 1 86 ? -4.059 5.606 10.351 1.00 93.94 86 HIS A O 1
ATOM 688 N N . GLY A 1 87 ? -5.679 4.558 11.484 1.00 94.00 87 GLY A N 1
ATOM 689 C CA . GLY A 1 87 ? -4.932 3.341 11.769 1.00 94.00 87 GLY A CA 1
ATOM 690 C C . GLY A 1 87 ? -5.705 2.100 11.353 1.00 94.00 87 GLY A C 1
ATOM 691 O O . GLY A 1 87 ? -6.943 2.100 11.322 1.00 94.00 87 GLY A O 1
ATOM 692 N N . LEU A 1 88 ? -4.956 1.043 11.051 1.00 93.94 88 LEU A N 1
ATOM 693 C CA . LEU A 1 88 ? -5.482 -0.278 10.745 1.00 93.94 88 LEU A CA 1
ATOM 694 C C . LEU A 1 88 ? -5.539 -1.147 12.006 1.00 93.94 88 LEU A C 1
ATOM 696 O O . LEU A 1 88 ? -4.533 -1.363 12.676 1.00 93.94 88 LEU A O 1
ATOM 700 N N . TYR A 1 89 ? -6.725 -1.663 12.318 1.00 93.06 89 TYR A N 1
ATOM 701 C CA . TYR A 1 89 ? -6.977 -2.489 13.497 1.00 93.06 89 TYR A CA 1
ATOM 702 C C . TYR A 1 89 ? -7.486 -3.871 13.100 1.00 93.06 89 TYR A C 1
ATOM 704 O O . TYR A 1 89 ? -8.189 -4.029 12.100 1.00 93.06 89 TYR A O 1
ATOM 712 N N . ALA A 1 90 ? -7.196 -4.869 13.930 1.00 93.38 90 ALA A N 1
ATOM 713 C CA . ALA A 1 90 ? -7.799 -6.187 13.802 1.00 93.38 90 ALA A CA 1
ATOM 714 C C . ALA A 1 90 ? -9.317 -6.109 14.062 1.00 93.38 90 ALA A C 1
ATOM 716 O O . ALA A 1 90 ? -9.764 -5.533 15.057 1.00 93.38 90 ALA A O 1
ATOM 717 N N . GLY A 1 91 ? -10.117 -6.667 13.151 1.00 91.50 91 GLY A N 1
ATOM 718 C CA . GLY A 1 91 ? -11.565 -6.841 13.311 1.00 91.50 91 GLY A CA 1
ATOM 719 C C . GLY A 1 91 ? -11.960 -8.221 13.844 1.00 91.50 91 GLY A C 1
ATOM 720 O O . GLY A 1 91 ? -13.136 -8.452 14.120 1.00 91.50 91 GLY A O 1
ATOM 721 N N . GLU A 1 92 ? -10.989 -9.122 13.960 1.00 91.69 92 GLU A N 1
ATOM 722 C CA . GLU A 1 92 ? -11.097 -10.490 14.466 1.00 91.69 92 GLU A CA 1
ATOM 723 C C . GLU A 1 92 ? -9.725 -10.969 14.964 1.00 91.69 92 GLU A C 1
ATOM 725 O O . GLU A 1 92 ? -8.718 -10.297 14.737 1.00 91.69 92 GLU A O 1
ATOM 730 N N . ASP A 1 93 ? -9.673 -12.134 15.611 1.00 93.62 93 ASP A N 1
ATOM 731 C CA . ASP A 1 93 ? -8.416 -12.705 16.097 1.00 93.62 93 ASP A CA 1
ATOM 732 C C . ASP A 1 93 ? -7.512 -13.161 14.943 1.00 93.62 93 ASP A C 1
ATOM 734 O O . ASP A 1 93 ? -7.886 -13.957 14.072 1.00 93.62 93 ASP A O 1
ATOM 738 N N . ILE A 1 94 ? -6.272 -12.676 14.968 1.00 92.19 94 ILE A N 1
ATOM 739 C CA . ILE A 1 94 ? -5.253 -12.962 13.961 1.00 92.19 94 ILE A CA 1
ATOM 740 C C . ILE A 1 94 ? -4.173 -13.824 14.607 1.00 92.19 94 ILE A C 1
ATOM 742 O O . ILE A 1 94 ? -3.473 -13.403 15.526 1.00 92.19 94 ILE A O 1
ATOM 746 N N . HIS A 1 95 ? -4.026 -15.042 14.095 1.00 92.62 95 HIS A N 1
ATOM 747 C CA . HIS A 1 95 ? -2.993 -15.962 14.551 1.00 92.62 95 HIS A CA 1
ATOM 748 C C . HIS A 1 95 ? -1.624 -15.555 13.993 1.00 92.62 95 HIS A C 1
ATOM 750 O O . HIS A 1 95 ? -1.514 -15.012 12.891 1.00 92.62 95 HIS A O 1
ATOM 756 N N . LYS A 1 96 ? -0.559 -15.861 14.739 1.00 93.38 96 LYS A N 1
ATOM 757 C CA . LYS A 1 96 ? 0.819 -15.635 14.287 1.00 93.38 96 LYS A CA 1
ATOM 758 C C . LYS A 1 96 ? 1.090 -16.385 12.976 1.00 93.38 96 LYS A C 1
ATOM 760 O O . LYS A 1 96 ? 0.717 -17.546 12.842 1.00 93.38 96 LYS A O 1
ATOM 765 N N . GLY A 1 97 ? 1.791 -15.731 12.049 1.00 89.12 97 GLY A N 1
ATOM 766 C CA . GLY A 1 97 ? 2.191 -16.318 10.763 1.00 89.12 97 GLY A CA 1
ATOM 767 C C . GLY A 1 97 ? 1.120 -16.257 9.671 1.00 89.12 97 GLY A C 1
ATOM 768 O O . GLY A 1 97 ? 1.321 -16.816 8.599 1.00 89.12 97 GLY A O 1
ATOM 769 N N . VAL A 1 98 ? -0.007 -15.587 9.923 1.00 88.88 98 VAL A N 1
ATOM 770 C CA . VAL A 1 98 ? -1.057 -15.376 8.922 1.00 88.88 98 VAL A CA 1
ATOM 771 C C . VAL A 1 98 ? -0.738 -14.153 8.061 1.00 88.88 98 VAL A C 1
ATOM 773 O O . VAL A 1 98 ? -0.452 -13.080 8.589 1.00 88.88 98 VAL A O 1
ATOM 776 N N . ALA A 1 99 ? -0.845 -14.308 6.739 1.00 85.50 99 ALA A N 1
ATOM 777 C CA . ALA A 1 99 ? -0.812 -13.191 5.801 1.00 85.50 99 ALA A CA 1
ATOM 778 C C . ALA A 1 99 ? -2.043 -12.293 5.999 1.00 85.50 99 ALA A C 1
ATOM 780 O O . ALA A 1 99 ? -3.173 -12.784 6.059 1.00 85.50 99 ALA A O 1
ATOM 781 N N . LEU A 1 100 ? -1.821 -10.984 6.123 1.00 86.00 100 LEU A N 1
ATOM 782 C CA . LEU A 1 100 ? -2.886 -10.017 6.393 1.00 86.00 100 LEU A CA 1
ATOM 783 C C . LEU A 1 100 ? -3.504 -9.489 5.101 1.00 86.00 100 LEU A C 1
ATOM 785 O O . LEU A 1 100 ? -4.700 -9.660 4.871 1.00 86.00 100 LEU A O 1
ATOM 789 N N . LEU A 1 101 ? -2.675 -8.837 4.292 1.00 85.12 101 LEU A N 1
ATOM 790 C CA . LEU A 1 101 ? -3.000 -8.242 3.007 1.00 85.12 101 LEU A CA 1
ATOM 791 C C . LEU A 1 101 ? -1.702 -7.845 2.304 1.00 85.12 101 LEU A C 1
ATOM 793 O O . LEU A 1 101 ? -0.707 -7.561 2.974 1.00 85.12 101 LEU A O 1
ATOM 797 N N . ASP A 1 102 ? -1.752 -7.778 0.981 1.00 88.06 102 ASP A N 1
ATOM 798 C CA . ASP A 1 102 ? -0.677 -7.200 0.181 1.00 88.06 102 ASP A CA 1
ATOM 799 C C . ASP A 1 102 ? -0.774 -5.675 0.181 1.00 88.06 102 ASP A C 1
ATOM 801 O O . ASP A 1 102 ? -1.853 -5.108 0.371 1.00 88.06 102 ASP A O 1
ATOM 805 N N . TYR A 1 103 ? 0.347 -4.996 -0.045 1.00 90.69 103 TYR A N 1
ATOM 806 C CA . TYR A 1 103 ? 0.343 -3.550 -0.233 1.00 90.69 103 TYR A CA 1
ATOM 807 C C . TYR A 1 103 ? -0.072 -3.226 -1.669 1.00 90.69 103 TYR A C 1
ATOM 809 O O . TYR A 1 103 ? 0.566 -3.680 -2.617 1.00 90.69 103 TYR A O 1
ATOM 817 N N . ALA A 1 104 ? -1.150 -2.459 -1.835 1.00 91.12 104 ALA A N 1
ATOM 818 C CA . ALA A 1 104 ? -1.664 -2.079 -3.147 1.00 91.12 104 ALA A CA 1
ATOM 819 C C . ALA A 1 104 ? -1.599 -0.565 -3.344 1.00 91.12 104 ALA A C 1
ATOM 821 O O . ALA A 1 104 ? -1.912 0.199 -2.429 1.00 91.12 104 ALA A O 1
ATOM 822 N N . GLY A 1 105 ? -1.258 -0.152 -4.562 1.00 91.50 105 GLY A N 1
ATOM 823 C CA . GLY A 1 105 ? -1.143 1.246 -4.950 1.00 91.50 105 GLY A CA 1
ATOM 824 C C . GLY A 1 105 ? -0.666 1.408 -6.388 1.00 91.50 105 GLY A C 1
ATOM 825 O O . GLY A 1 105 ? -0.777 0.475 -7.188 1.00 91.50 105 GLY A O 1
ATOM 826 N N . GLN A 1 106 ? -0.171 2.595 -6.717 1.00 91.38 106 GLN A N 1
ATOM 827 C CA . GLN A 1 106 ? 0.441 2.906 -8.005 1.00 91.38 106 GLN A CA 1
ATOM 828 C C . GLN A 1 106 ? 1.856 2.346 -8.068 1.00 91.38 106 GLN A C 1
ATOM 830 O O . GLN A 1 106 ? 2.641 2.570 -7.157 1.00 91.38 106 GLN A O 1
ATOM 835 N N . VAL A 1 107 ? 2.174 1.595 -9.118 1.00 90.56 107 VAL A N 1
ATOM 836 C CA . VAL A 1 107 ? 3.511 1.046 -9.324 1.00 90.56 107 VAL A CA 1
ATOM 837 C C . VAL A 1 107 ? 4.326 2.025 -10.145 1.00 90.56 107 VAL A C 1
ATOM 839 O O . VAL A 1 107 ? 3.975 2.317 -11.292 1.00 90.56 107 VAL A O 1
ATOM 842 N N . HIS A 1 108 ? 5.438 2.460 -9.569 1.00 89.00 108 HIS A N 1
ATOM 843 C CA . HIS A 1 108 ? 6.421 3.298 -10.230 1.00 89.00 108 HIS A CA 1
ATOM 844 C C . HIS A 1 108 ? 7.656 2.464 -10.549 1.00 89.00 108 HIS A C 1
ATOM 846 O O . HIS A 1 108 ? 8.207 1.788 -9.681 1.00 89.00 108 HIS A O 1
ATOM 852 N N . VAL A 1 109 ? 8.063 2.507 -11.816 1.00 89.19 109 VAL A N 1
ATOM 853 C CA . VAL A 1 109 ? 9.287 1.877 -12.308 1.00 89.19 109 VAL A CA 1
ATOM 854 C C . VAL A 1 109 ? 10.182 2.994 -12.816 1.00 89.19 109 VAL A C 1
ATOM 856 O O . VAL A 1 109 ? 9.807 3.691 -13.758 1.00 89.19 109 VAL A O 1
ATOM 859 N N . ALA A 1 110 ? 11.331 3.180 -12.177 1.00 87.75 110 ALA A N 1
ATOM 860 C CA . ALA A 1 110 ? 12.290 4.218 -12.533 1.00 87.75 110 ALA A CA 1
ATOM 861 C C . ALA A 1 110 ? 13.693 3.632 -12.663 1.00 87.75 110 ALA A C 1
ATOM 863 O O . ALA A 1 110 ? 14.016 2.627 -12.034 1.00 87.75 110 ALA A O 1
ATOM 864 N N . THR A 1 111 ? 14.527 4.292 -13.457 1.00 86.06 111 THR A N 1
ATOM 865 C CA . THR A 1 111 ? 15.913 3.896 -13.712 1.00 86.06 111 THR A CA 1
ATOM 866 C C . THR A 1 111 ? 16.854 5.064 -13.461 1.00 86.06 111 THR A C 1
ATOM 868 O O . THR A 1 111 ? 16.562 6.198 -13.846 1.00 86.06 111 THR A O 1
ATOM 871 N N . GLY A 1 112 ? 18.010 4.796 -12.863 1.00 82.69 112 GLY A N 1
ATOM 872 C CA . GLY A 1 112 ? 19.056 5.786 -12.639 1.00 82.69 112 GLY A CA 1
ATOM 873 C C . GLY A 1 112 ? 18.627 6.905 -11.686 1.00 82.69 112 GLY A C 1
ATOM 874 O O . GLY A 1 112 ? 18.102 6.658 -10.605 1.00 82.69 112 GLY A O 1
ATOM 875 N N . THR A 1 113 ? 18.888 8.156 -12.071 1.00 74.38 113 THR A N 1
ATOM 876 C CA . THR A 1 113 ? 18.699 9.337 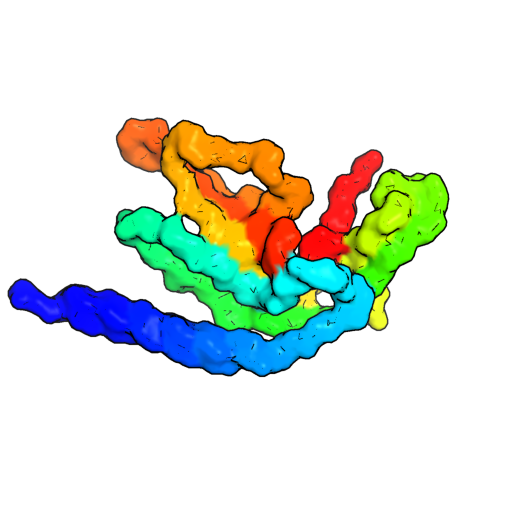-11.209 1.00 74.38 113 THR A CA 1
ATOM 877 C C . THR A 1 113 ? 17.272 9.877 -11.172 1.00 74.38 113 THR A C 1
ATOM 879 O O . THR A 1 113 ? 17.003 10.805 -10.414 1.00 74.38 113 THR A O 1
ATOM 882 N N . ASP A 1 114 ? 16.365 9.325 -11.978 1.00 71.62 114 ASP A N 1
ATOM 883 C CA . ASP A 1 114 ? 14.979 9.799 -12.087 1.00 71.62 114 ASP A CA 1
ATOM 884 C C . ASP A 1 114 ? 14.095 9.325 -10.919 1.00 71.62 114 ASP A C 1
ATOM 886 O O . ASP A 1 114 ? 12.901 9.624 -10.861 1.00 71.62 114 ASP A O 1
ATOM 890 N N . HIS A 1 115 ? 14.674 8.584 -9.971 1.00 75.00 115 HIS A N 1
ATOM 891 C CA . HIS A 1 115 ? 13.968 8.061 -8.812 1.00 75.00 115 HIS A CA 1
ATOM 892 C C . HIS A 1 115 ? 13.917 9.074 -7.661 1.00 75.00 115 HIS A C 1
ATOM 894 O O . HIS A 1 115 ? 14.931 9.405 -7.044 1.00 75.00 115 HIS A O 1
ATOM 900 N N . ASP A 1 116 ? 12.714 9.564 -7.353 1.00 72.06 116 ASP A N 1
ATOM 901 C CA . ASP A 1 116 ? 12.477 10.441 -6.204 1.00 72.06 116 ASP A CA 1
ATOM 902 C C . ASP A 1 116 ? 12.031 9.640 -4.974 1.00 72.06 116 ASP A C 1
ATOM 904 O O . ASP A 1 116 ? 10.852 9.327 -4.784 1.00 72.06 116 ASP A O 1
ATOM 908 N N . PHE A 1 117 ? 12.990 9.376 -4.087 1.00 63.34 117 PHE A N 1
ATOM 909 C CA . PHE A 1 117 ? 12.771 8.700 -2.809 1.00 63.34 117 PHE A CA 1
ATOM 910 C C . PHE A 1 117 ? 11.898 9.473 -1.803 1.00 63.34 117 PHE A C 1
ATOM 912 O O . PHE A 1 117 ? 11.547 8.904 -0.767 1.00 63.34 117 PHE A O 1
ATOM 919 N N . SER A 1 118 ? 11.609 10.760 -2.030 1.00 65.00 118 SER A N 1
ATOM 920 C CA . SER A 1 118 ? 11.031 11.665 -1.025 1.00 65.00 118 SER A CA 1
ATOM 921 C C . SER A 1 118 ? 9.608 12.140 -1.342 1.00 65.00 118 SER A C 1
ATOM 923 O O . SER A 1 118 ? 9.056 12.946 -0.587 1.00 65.00 118 SER A O 1
ATOM 925 N N . SER A 1 119 ? 9.004 11.676 -2.433 1.00 71.31 119 SER A N 1
ATOM 926 C CA . SER A 1 119 ? 7.762 12.262 -2.952 1.00 71.31 119 SER A CA 1
ATOM 927 C C . SER A 1 119 ? 6.502 11.913 -2.146 1.00 71.31 119 SER A C 1
ATOM 929 O O . SER A 1 119 ? 5.563 12.712 -2.114 1.00 71.31 119 SER A O 1
ATOM 931 N N . SER A 1 120 ? 6.464 10.762 -1.460 1.00 86.31 120 SER A N 1
ATOM 932 C CA . SER A 1 120 ? 5.245 10.265 -0.806 1.00 86.31 120 SER A CA 1
ATOM 933 C C . SER A 1 120 ? 5.497 9.579 0.540 1.00 86.31 120 SER A C 1
ATOM 935 O O . SER A 1 120 ? 6.353 8.709 0.678 1.00 86.31 120 SER A O 1
ATOM 937 N N . SER A 1 121 ? 4.676 9.914 1.544 1.00 88.31 121 SER A N 1
ATOM 938 C CA . SER A 1 121 ? 4.631 9.219 2.845 1.00 88.31 121 SER A CA 1
ATOM 939 C C . SER A 1 121 ? 3.987 7.827 2.777 1.00 88.31 121 SER A C 1
ATOM 941 O O . SER A 1 121 ? 3.956 7.122 3.781 1.00 88.31 121 SER A O 1
ATOM 943 N N . TYR A 1 122 ? 3.449 7.445 1.617 1.00 91.62 122 TYR A N 1
ATOM 944 C CA . TYR A 1 122 ? 2.813 6.152 1.355 1.00 91.62 122 TYR A CA 1
ATOM 945 C C . TYR A 1 122 ? 3.600 5.326 0.325 1.00 91.62 122 TYR A C 1
ATOM 947 O O . TYR A 1 122 ? 3.041 4.428 -0.301 1.00 91.62 122 TYR A O 1
ATOM 955 N N . LEU A 1 123 ? 4.883 5.642 0.134 1.00 92.00 123 LEU A N 1
ATOM 956 C CA . LEU A 1 123 ? 5.764 4.923 -0.775 1.00 92.00 123 LEU A CA 1
ATOM 957 C C . LEU A 1 123 ? 6.342 3.678 -0.091 1.00 92.00 123 LEU A C 1
ATOM 959 O O . LEU A 1 123 ? 7.051 3.773 0.914 1.00 92.00 123 LEU A O 1
ATOM 963 N N . LEU A 1 124 ? 6.075 2.508 -0.660 1.00 91.38 124 LEU A N 1
ATOM 964 C CA . LEU A 1 124 ? 6.722 1.252 -0.310 1.00 91.38 124 LEU A CA 1
ATOM 965 C C . LEU A 1 124 ? 7.754 0.902 -1.381 1.00 91.38 124 LEU A C 1
ATOM 967 O O . LEU A 1 124 ? 7.394 0.625 -2.524 1.00 91.38 124 LEU A O 1
ATOM 971 N N . LYS A 1 125 ? 9.026 0.837 -0.983 1.00 91.31 125 LYS A N 1
ATOM 972 C CA . LYS A 1 125 ? 10.095 0.336 -1.850 1.00 91.31 125 LYS A CA 1
ATOM 973 C C . LYS A 1 125 ? 9.999 -1.179 -1.951 1.00 91.31 125 LYS A C 1
ATOM 975 O O . LYS A 1 125 ? 10.172 -1.857 -0.936 1.00 91.31 125 LYS A O 1
ATOM 980 N N . LEU A 1 126 ? 9.692 -1.708 -3.134 1.00 89.12 126 LEU A N 1
ATOM 981 C CA . LEU A 1 126 ? 9.494 -3.147 -3.311 1.00 89.12 126 LEU A CA 1
ATOM 982 C C . LEU A 1 126 ? 10.832 -3.851 -3.540 1.00 89.12 126 LEU A C 1
ATOM 984 O O . LEU A 1 126 ? 11.150 -4.803 -2.830 1.00 89.12 126 LEU A O 1
ATOM 988 N N . PHE A 1 127 ? 11.622 -3.372 -4.501 1.00 88.06 127 PHE A N 1
ATOM 989 C CA . PHE A 1 127 ? 13.013 -3.784 -4.681 1.00 88.06 127 PHE A CA 1
ATOM 990 C C . PHE A 1 127 ? 13.793 -2.773 -5.526 1.00 88.06 127 PHE A C 1
ATOM 992 O O . PHE A 1 127 ? 13.216 -1.997 -6.289 1.00 88.06 127 PHE A O 1
ATOM 999 N N . SER A 1 128 ? 15.117 -2.838 -5.406 1.00 89.44 128 SER A N 1
ATOM 1000 C CA . SER A 1 128 ? 16.058 -2.183 -6.307 1.00 89.44 128 SER A CA 1
ATOM 1001 C C . SER A 1 128 ? 17.036 -3.205 -6.888 1.00 89.44 128 SER A C 1
ATOM 1003 O O . SER A 1 128 ? 17.312 -4.235 -6.263 1.00 89.44 128 SER A O 1
ATOM 1005 N N . HIS A 1 129 ? 17.530 -2.954 -8.097 1.00 88.31 129 HIS A N 1
ATOM 1006 C CA . HIS A 1 129 ? 18.487 -3.820 -8.780 1.00 88.31 129 HIS A CA 1
ATOM 1007 C C . HIS A 1 129 ? 19.516 -2.992 -9.552 1.00 88.31 129 HIS A C 1
ATOM 1009 O O . HIS A 1 129 ? 19.137 -2.095 -10.294 1.00 88.31 129 HIS A O 1
ATOM 1015 N N . GLU A 1 130 ? 20.802 -3.300 -9.388 1.00 87.50 130 GLU A N 1
ATOM 1016 C CA . GLU A 1 130 ? 21.871 -2.729 -10.214 1.00 87.50 130 GLU A CA 1
ATOM 1017 C C . GLU A 1 130 ? 21.962 -3.487 -11.540 1.00 87.50 130 GLU A C 1
ATOM 1019 O O . GLU A 1 130 ? 22.106 -4.710 -11.560 1.00 87.50 130 GLU A O 1
ATOM 1024 N N . GLU A 1 131 ? 21.895 -2.756 -12.644 1.00 81.81 131 GLU A N 1
ATOM 1025 C CA . GLU A 1 131 ? 22.008 -3.290 -13.995 1.00 81.81 131 GLU A CA 1
ATOM 1026 C C . GLU A 1 131 ? 23.458 -3.352 -14.483 1.00 81.81 131 GLU A C 1
ATOM 1028 O O . GLU A 1 131 ? 24.362 -2.727 -13.925 1.00 81.81 131 GLU A O 1
ATOM 1033 N N . GLU A 1 132 ? 23.682 -4.088 -15.574 1.00 75.69 132 GLU A N 1
ATOM 1034 C CA . GLU A 1 132 ? 25.018 -4.338 -16.136 1.00 75.69 132 GLU A CA 1
ATOM 1035 C C . GLU A 1 132 ? 25.751 -3.054 -16.569 1.00 75.69 132 GLU A C 1
ATOM 1037 O O . GLU A 1 132 ? 26.981 -3.000 -16.535 1.00 75.69 132 GLU A O 1
ATOM 1042 N N . GLU A 1 133 ? 25.011 -2.000 -16.921 1.00 77.12 133 GLU A N 1
ATOM 1043 C CA . GLU A 1 133 ? 25.557 -0.692 -17.310 1.00 77.12 133 GLU A CA 1
ATOM 1044 C C . GLU A 1 133 ? 25.762 0.262 -16.115 1.00 77.12 133 GLU A C 1
ATOM 1046 O O . GLU A 1 133 ? 26.126 1.426 -16.296 1.00 77.12 133 GLU A O 1
ATOM 1051 N N . GLY A 1 134 ? 25.557 -0.218 -14.881 1.00 77.00 134 GLY A N 1
ATOM 1052 C CA . GLY A 1 134 ? 25.693 0.571 -13.653 1.00 77.00 134 GLY A CA 1
ATOM 1053 C C . GLY A 1 134 ? 24.509 1.501 -13.371 1.00 77.00 134 GLY A C 1
ATOM 1054 O O . GLY A 1 134 ? 24.624 2.396 -12.535 1.00 77.00 134 GLY A O 1
ATOM 1055 N N . GLN A 1 135 ? 23.385 1.319 -14.068 1.00 82.88 135 GLN A N 1
ATOM 1056 C CA . GLN A 1 135 ? 22.122 1.983 -13.748 1.00 82.88 135 GLN A CA 1
ATOM 1057 C C . GLN A 1 135 ? 21.375 1.207 -12.660 1.00 82.88 135 GLN A C 1
ATOM 1059 O O . GLN A 1 135 ? 21.375 -0.018 -12.659 1.00 82.88 135 GLN A O 1
ATOM 1064 N N . GLU A 1 136 ? 20.724 1.909 -11.733 1.00 87.62 136 GLU A N 1
ATOM 1065 C CA . GLU A 1 136 ? 19.856 1.280 -10.731 1.00 87.62 136 GLU A CA 1
ATOM 1066 C C . GLU A 1 136 ? 18.397 1.300 -11.201 1.00 87.62 136 GLU A C 1
ATOM 1068 O O . GLU A 1 136 ? 17.863 2.355 -11.538 1.00 87.62 136 GLU A O 1
ATOM 1073 N N . LEU A 1 137 ? 17.747 0.140 -11.207 1.00 88.62 137 LEU A N 1
ATOM 1074 C CA . LEU A 1 137 ? 16.310 -0.023 -11.389 1.00 88.62 137 LEU A CA 1
ATOM 1075 C C . LEU A 1 137 ? 15.620 0.024 -10.026 1.00 88.62 137 LEU A C 1
ATOM 1077 O O . LEU A 1 137 ? 15.978 -0.728 -9.118 1.00 88.62 137 LEU A O 1
ATOM 1081 N N . PHE A 1 138 ? 14.573 0.833 -9.916 1.00 90.56 138 PHE A N 1
ATOM 1082 C CA . PHE A 1 138 ? 13.721 0.929 -8.737 1.00 90.56 138 PHE A CA 1
ATOM 1083 C C . PHE A 1 138 ? 12.290 0.556 -9.091 1.00 90.56 138 PHE A C 1
ATOM 1085 O O . PHE A 1 138 ? 11.729 1.050 -10.074 1.00 90.56 138 PHE A O 1
ATOM 1092 N N . VAL A 1 139 ? 11.691 -0.299 -8.264 1.00 90.19 139 VAL A N 1
ATOM 1093 C CA . VAL A 1 139 ? 10.277 -0.652 -8.352 1.00 90.19 139 VAL A CA 1
ATOM 1094 C C . VAL A 1 139 ? 9.626 -0.377 -7.011 1.00 90.19 139 VAL A C 1
ATOM 1096 O O . VAL A 1 139 ? 9.926 -1.037 -6.013 1.00 90.19 139 VAL A O 1
ATOM 1099 N N . ASP A 1 140 ? 8.695 0.568 -7.017 1.00 91.62 140 ASP A N 1
ATOM 1100 C CA . ASP A 1 140 ? 8.010 1.046 -5.824 1.00 91.62 140 ASP A CA 1
ATOM 1101 C C . ASP A 1 140 ? 6.495 1.001 -5.991 1.00 91.62 140 ASP A C 1
ATOM 1103 O O . ASP A 1 140 ? 5.969 0.990 -7.105 1.00 91.62 140 ASP A O 1
ATOM 1107 N N . ILE A 1 141 ? 5.788 1.007 -4.862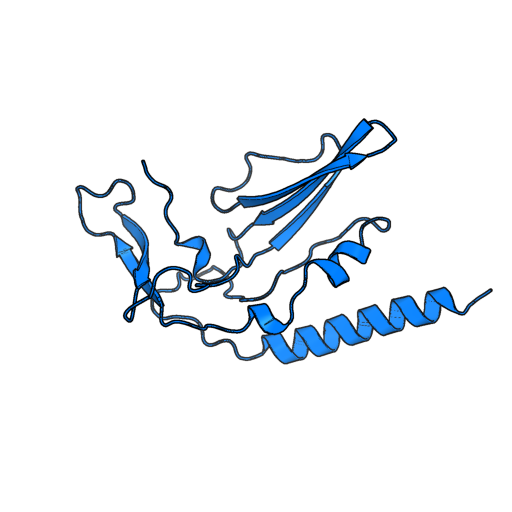 1.00 91.75 141 ILE A N 1
ATOM 1108 C CA . ILE A 1 141 ? 4.330 1.091 -4.800 1.00 91.75 141 ILE A CA 1
ATOM 1109 C C . ILE A 1 141 ? 3.939 2.312 -3.962 1.00 91.75 141 ILE A C 1
ATOM 1111 O O . ILE A 1 141 ? 4.231 2.348 -2.769 1.00 91.75 141 ILE A O 1
ATOM 1115 N N . ASP A 1 142 ? 3.238 3.284 -4.546 1.00 92.62 142 ASP A N 1
ATOM 1116 C CA . ASP A 1 142 ? 2.709 4.460 -3.848 1.00 92.62 142 ASP A CA 1
ATOM 1117 C C . ASP A 1 142 ? 1.197 4.346 -3.604 1.00 92.62 142 ASP A C 1
ATOM 1119 O O . ASP A 1 142 ? 0.394 4.256 -4.537 1.00 92.62 142 ASP A O 1
ATOM 1123 N N . ALA A 1 143 ? 0.783 4.388 -2.334 1.00 94.06 143 ALA A N 1
ATOM 1124 C CA . ALA A 1 143 ? -0.626 4.379 -1.941 1.00 94.06 143 ALA A CA 1
ATOM 1125 C C . ALA A 1 143 ? -1.214 5.770 -1.608 1.00 94.06 143 ALA A C 1
ATOM 1127 O O . ALA A 1 143 ? -2.255 5.867 -0.936 1.00 94.06 143 ALA A O 1
ATOM 1128 N N . A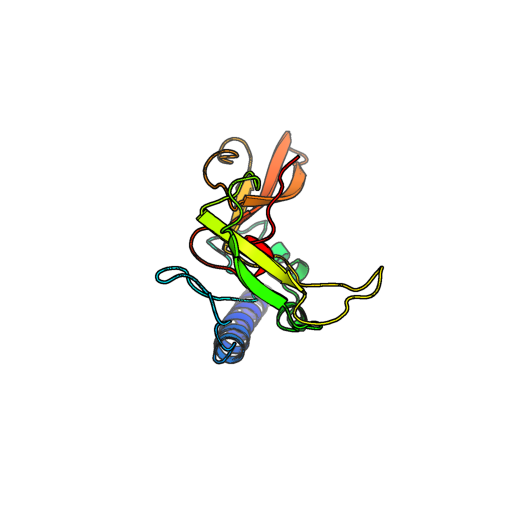LA A 1 144 ? -0.579 6.867 -2.036 1.00 92.75 144 ALA A N 1
ATOM 1129 C CA . ALA A 1 144 ? -1.035 8.230 -1.749 1.00 92.75 144 ALA A CA 1
ATOM 1130 C C . ALA A 1 144 ? -2.416 8.532 -2.348 1.00 92.75 144 ALA A C 1
ATOM 1132 O O . ALA A 1 144 ? -3.306 8.994 -1.632 1.00 92.75 144 ALA A O 1
ATOM 1133 N N . GLN A 1 145 ? -2.605 8.239 -3.638 1.00 92.50 145 GLN A N 1
ATOM 1134 C CA . GLN A 1 145 ? -3.832 8.559 -4.385 1.00 92.50 145 GLN A CA 1
ATOM 1135 C C . GLN A 1 145 ? -4.764 7.357 -4.562 1.00 92.50 145 GLN A C 1
ATOM 1137 O O . GLN A 1 145 ? -5.984 7.513 -4.685 1.00 92.50 145 GLN A O 1
ATOM 1142 N N . ALA A 1 146 ? -4.206 6.148 -4.562 1.00 92.38 146 ALA A N 1
ATOM 1143 C CA . ALA A 1 146 ? -4.958 4.916 -4.713 1.00 92.38 146 ALA A CA 1
ATOM 1144 C C . ALA A 1 146 ? -4.306 3.790 -3.914 1.00 92.38 146 ALA A C 1
ATOM 1146 O O . ALA A 1 146 ? -3.098 3.643 -3.978 1.00 92.38 146 ALA A O 1
ATOM 1147 N N . GLY A 1 147 ? -5.083 2.973 -3.207 1.00 92.62 147 GLY A N 1
ATOM 1148 C CA . GLY A 1 147 ? -4.545 1.800 -2.517 1.00 92.62 147 GLY A CA 1
ATOM 1149 C C . GLY A 1 147 ? -5.595 1.025 -1.734 1.00 92.62 147 GLY A C 1
ATOM 1150 O O . GLY A 1 147 ? -6.796 1.245 -1.910 1.00 92.62 147 GLY A O 1
ATOM 1151 N N . ASN A 1 148 ? -5.144 0.145 -0.843 1.00 91.94 148 ASN A N 1
ATOM 1152 C CA . ASN A 1 148 ? -6.006 -0.623 0.058 1.00 91.94 148 ASN A CA 1
ATOM 1153 C C . ASN A 1 148 ? -5.775 -0.266 1.531 1.00 91.94 148 ASN A C 1
ATOM 1155 O O . ASN A 1 148 ? -5.099 0.703 1.864 1.00 91.94 148 ASN A O 1
ATOM 1159 N N . GLU A 1 149 ? -6.361 -1.049 2.435 1.00 92.50 149 GLU A N 1
ATOM 1160 C CA . GLU A 1 149 ? -6.258 -0.867 3.880 1.00 92.50 149 GLU A CA 1
ATOM 1161 C C . GLU A 1 149 ? -4.810 -0.836 4.403 1.00 92.50 149 GLU A C 1
ATOM 1163 O O . GLU A 1 149 ? -4.564 -0.218 5.441 1.00 92.50 149 GLU A O 1
ATOM 1168 N N . ALA A 1 150 ? -3.851 -1.445 3.691 1.00 92.56 150 ALA A N 1
ATOM 1169 C CA . ALA A 1 150 ? -2.456 -1.562 4.122 1.00 92.56 150 ALA A CA 1
ATOM 1170 C C . ALA A 1 150 ? -1.783 -0.195 4.268 1.00 92.56 150 ALA A C 1
ATOM 1172 O O . ALA A 1 150 ? -0.892 -0.034 5.098 1.00 92.56 150 ALA A O 1
ATOM 1173 N N . ARG A 1 151 ? -2.267 0.817 3.536 1.00 93.62 151 ARG A N 1
ATOM 1174 C CA . ARG A 1 151 ? -1.794 2.204 3.637 1.00 93.62 151 ARG A CA 1
ATOM 1175 C C . ARG A 1 151 ? -1.996 2.836 5.021 1.00 93.62 151 ARG A C 1
ATOM 1177 O O . ARG A 1 151 ? -1.474 3.913 5.265 1.00 93.62 151 ARG A O 1
ATOM 1184 N N . PHE A 1 152 ? -2.796 2.221 5.896 1.00 94.19 152 PHE A N 1
ATOM 1185 C CA . PHE A 1 152 ? -3.045 2.681 7.270 1.00 94.19 152 PHE A CA 1
ATOM 1186 C C . PHE A 1 152 ? -2.267 1.884 8.325 1.00 94.19 152 PHE A C 1
ATOM 1188 O O . PHE A 1 152 ? -2.560 1.988 9.521 1.00 94.19 152 PHE A O 1
ATOM 1195 N N . LEU A 1 153 ? -1.313 1.050 7.902 1.00 92.25 153 LEU A N 1
ATOM 1196 C CA . LEU A 1 153 ? -0.297 0.517 8.799 1.00 92.25 153 LEU A CA 1
ATOM 1197 C C . LEU A 1 153 ? 0.649 1.657 9.176 1.00 92.25 153 LEU A C 1
ATOM 1199 O O . LEU A 1 153 ? 1.369 2.180 8.334 1.00 92.25 153 LEU A O 1
ATOM 1203 N N . ASN A 1 154 ? 0.620 2.040 10.448 1.00 91.06 154 ASN A N 1
ATOM 1204 C CA . ASN A 1 154 ? 1.459 3.111 10.965 1.00 91.06 154 ASN A CA 1
ATOM 1205 C C . ASN A 1 154 ? 2.786 2.531 11.462 1.00 91.06 154 ASN A C 1
ATOM 1207 O O . ASN A 1 1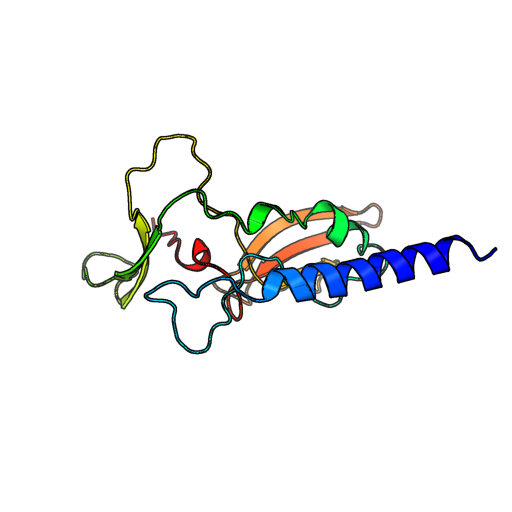54 ? 2.780 1.687 12.359 1.00 91.06 154 ASN A O 1
ATOM 1211 N N . ASP A 1 155 ? 3.903 3.002 10.910 1.00 84.38 155 ASP A N 1
ATOM 1212 C CA . ASP A 1 155 ? 5.235 2.779 11.475 1.00 84.38 155 ASP A CA 1
ATOM 1213 C C . ASP A 1 155 ? 5.545 3.937 12.425 1.00 84.38 155 ASP A C 1
ATOM 1215 O O . ASP A 1 155 ? 5.752 5.077 12.009 1.00 84.38 155 ASP A O 1
ATOM 1219 N N . TYR A 1 156 ? 5.502 3.660 13.722 1.00 73.50 156 TYR A N 1
ATOM 1220 C CA . TYR A 1 156 ? 5.969 4.586 14.739 1.00 73.50 156 TYR A CA 1
ATOM 1221 C C . TYR A 1 156 ? 6.801 3.808 15.756 1.00 73.50 156 TYR A C 1
ATOM 1223 O O . TYR A 1 156 ? 6.432 2.704 16.164 1.00 73.50 156 TYR A O 1
ATOM 1231 N N . ARG A 1 157 ? 7.939 4.381 16.144 1.00 57.84 157 ARG A N 1
ATOM 1232 C CA . ARG A 1 157 ? 8.863 3.820 17.136 1.00 57.84 157 ARG A CA 1
ATOM 1233 C C . ARG A 1 157 ? 8.794 4.598 18.438 1.00 57.84 157 ARG A C 1
ATOM 1235 O O . ARG A 1 157 ? 8.617 5.834 18.367 1.00 57.84 157 ARG A O 1
#

Radius of gyration: 18.14 Å; chains: 1; bounding box: 42×29×62 Å